Protein AF-A0AAN8E4E6-F1 (afdb_monomer_lite)

Radius of gyration: 15.91 Å; chains: 1; bounding box: 37×36×34 Å

Foldseek 3Di:
DDPPDDDQAALNHWDPPDPFHKAWDQQDPDPPDDPSVQDTDIDGPLVSCVPVVPPDPQWDKDKDKDFDADPVCRVDSSSVDDDDPDDDPPPDPPPCPVPDPRIDMDMDDGDGRDDD

Sequence (116 aa):
MSLPQWDLIVNGCANSKDPHPVIFHSVLPKGRVHYPSNVKRFEVPMFVFAEDKDNLNRQVFVHCEVVICDVRNPVDAACNVQCSDQDNTMKGQKLAVSDYPGFKHVTSGPIIIMSP

Organism: NCBI:txid159716

pLDDT: mean 75.0, std 15.27, range [37.75, 93.75]

Structure (mmCIF, N/CA/C/O backbone):
data_AF-A0AAN8E4E6-F1
#
_entry.id   AF-A0AAN8E4E6-F1
#
loop_
_atom_site.group_PDB
_atom_site.id
_atom_site.type_symbol
_atom_site.label_atom_id
_atom_site.label_alt_id
_atom_site.label_comp_id
_atom_site.label_asym_id
_atom_site.label_entity_id
_atom_site.label_seq_id
_atom_site.pdbx_PDB_ins_code
_atom_site.Cartn_x
_atom_site.Cartn_y
_atom_site.Cartn_z
_atom_site.occupancy
_atom_site.B_iso_or_equiv
_atom_site.auth_seq_id
_atom_site.auth_comp_id
_atom_site.auth_asym_id
_atom_site.auth_atom_id
_atom_site.pdbx_PDB_model_num
ATOM 1 N N . MET A 1 1 ? -12.285 9.806 -3.687 1.00 79.56 1 MET A N 1
ATOM 2 C CA . MET A 1 1 ? -12.006 9.073 -2.433 1.00 79.56 1 MET A CA 1
ATOM 3 C C . MET A 1 1 ? -13.241 9.118 -1.545 1.00 79.56 1 MET A C 1
ATOM 5 O O . MET A 1 1 ? -14.034 10.041 -1.705 1.00 79.56 1 MET A O 1
ATOM 9 N N . SER A 1 2 ? -13.416 8.125 -0.671 1.00 84.50 2 SER A N 1
ATOM 10 C CA . SER A 1 2 ? -14.478 8.097 0.351 1.00 84.50 2 SER A CA 1
ATOM 11 C C . SER A 1 2 ? -14.080 8.917 1.583 1.00 84.50 2 SER A C 1
ATOM 13 O O . SER A 1 2 ? -12.892 9.107 1.817 1.00 84.50 2 SER A O 1
ATOM 15 N N . LEU A 1 3 ? -15.054 9.399 2.360 1.00 82.56 3 LEU A N 1
ATOM 16 C CA . LEU A 1 3 ? -14.826 10.138 3.608 1.00 82.56 3 LEU A CA 1
ATOM 17 C C . LEU A 1 3 ? -15.675 9.549 4.752 1.00 82.56 3 LEU A C 1
ATOM 19 O O . LEU A 1 3 ? -16.793 9.105 4.478 1.00 82.56 3 LEU A O 1
ATOM 23 N N . PRO A 1 4 ? -15.201 9.596 6.015 1.00 83.38 4 PRO A N 1
ATOM 24 C CA . PRO A 1 4 ? -13.831 9.940 6.421 1.00 83.38 4 PRO A CA 1
ATOM 25 C C . PRO A 1 4 ? -12.800 8.945 5.853 1.00 83.38 4 PRO A C 1
ATOM 27 O O . PRO A 1 4 ? -13.159 7.845 5.440 1.00 83.38 4 PRO A O 1
ATOM 30 N N . GLN A 1 5 ? -11.529 9.353 5.788 1.00 83.19 5 GLN A N 1
ATOM 31 C CA . GLN A 1 5 ? -10.435 8.528 5.266 1.00 83.19 5 GLN A CA 1
ATOM 32 C C . GLN A 1 5 ? -9.243 8.528 6.218 1.00 83.19 5 GLN A C 1
ATOM 34 O O . GLN A 1 5 ? -8.975 9.525 6.888 1.00 83.19 5 GLN A O 1
ATOM 39 N N . TRP A 1 6 ? -8.502 7.430 6.209 1.00 84.62 6 TRP A N 1
ATOM 40 C CA . TRP A 1 6 ? -7.247 7.249 6.927 1.00 84.62 6 TRP A CA 1
ATOM 41 C C . TRP A 1 6 ? -6.234 6.617 5.970 1.00 84.62 6 TRP A C 1
ATOM 43 O O . TRP A 1 6 ? -6.584 5.795 5.118 1.00 84.62 6 TRP A O 1
ATOM 53 N N . ASP A 1 7 ? -4.977 7.033 6.082 1.00 88.00 7 ASP A N 1
ATOM 54 C CA . ASP A 1 7 ? -3.925 6.569 5.185 1.00 88.00 7 ASP A CA 1
ATOM 55 C C . ASP A 1 7 ? -3.375 5.224 5.681 1.00 88.00 7 ASP A C 1
ATOM 57 O O . ASP A 1 7 ? -2.807 5.146 6.768 1.00 88.00 7 ASP A O 1
ATOM 61 N N . LEU A 1 8 ? -3.515 4.169 4.875 1.00 89.69 8 LEU A N 1
ATOM 62 C CA . LEU A 1 8 ? -2.945 2.843 5.164 1.00 89.69 8 LEU A CA 1
ATOM 63 C C . LEU A 1 8 ? -1.471 2.745 4.733 1.00 89.69 8 LEU A C 1
ATOM 65 O O . LEU A 1 8 ? -0.624 2.186 5.432 1.00 89.69 8 LEU A O 1
ATOM 69 N N . ILE A 1 9 ? -1.172 3.289 3.550 1.00 90.44 9 ILE A N 1
ATOM 70 C CA . ILE A 1 9 ? 0.146 3.281 2.911 1.00 90.44 9 ILE A CA 1
ATOM 71 C C . ILE A 1 9 ? 0.439 4.702 2.443 1.00 90.44 9 ILE A C 1
ATOM 73 O O . ILE A 1 9 ? -0.362 5.294 1.720 1.00 90.44 9 ILE A O 1
ATOM 77 N N . VAL A 1 10 ? 1.602 5.230 2.811 1.00 87.88 10 VAL A N 1
ATOM 78 C CA . VAL A 1 10 ? 2.074 6.555 2.399 1.00 87.88 10 VAL A CA 1
ATOM 79 C C . VAL A 1 10 ? 3.401 6.379 1.679 1.00 87.88 10 VAL A C 1
ATOM 81 O O . VAL A 1 10 ? 4.324 5.769 2.214 1.00 87.88 10 VAL A O 1
ATOM 84 N N . ASN A 1 11 ? 3.495 6.887 0.446 1.00 84.12 11 ASN A N 1
ATOM 85 C CA . ASN A 1 11 ? 4.700 6.794 -0.389 1.00 84.12 11 ASN A CA 1
ATOM 86 C C . ASN A 1 11 ? 5.263 5.361 -0.495 1.00 84.12 11 ASN A C 1
ATOM 88 O O . ASN A 1 11 ? 6.470 5.162 -0.470 1.00 84.12 11 ASN A O 1
ATOM 92 N N . GLY A 1 12 ? 4.388 4.354 -0.574 1.00 86.00 12 GLY A N 1
ATOM 93 C CA . GLY A 1 12 ? 4.777 2.944 -0.688 1.00 86.00 12 GLY A CA 1
ATOM 94 C C . GLY A 1 12 ? 5.193 2.253 0.620 1.00 86.00 12 GLY A C 1
ATOM 95 O O . GLY A 1 12 ? 5.445 1.050 0.587 1.00 86.00 12 GLY A O 1
ATOM 96 N N . CYS A 1 13 ? 5.215 2.960 1.755 1.00 89.75 13 CYS A N 1
ATOM 97 C CA . CYS A 1 13 ? 5.502 2.408 3.082 1.00 89.75 13 CYS A CA 1
ATOM 98 C C . CYS A 1 13 ? 4.241 2.324 3.948 1.00 89.75 13 CYS A C 1
ATOM 100 O O . CYS A 1 13 ? 3.295 3.088 3.755 1.00 89.75 13 CYS A O 1
ATOM 102 N N . ALA A 1 14 ? 4.235 1.414 4.926 1.00 91.06 14 ALA A N 1
ATOM 103 C CA . ALA A 1 14 ? 3.168 1.355 5.920 1.00 91.06 14 ALA A CA 1
ATOM 104 C C . ALA A 1 14 ? 3.113 2.682 6.689 1.00 91.06 14 ALA A C 1
ATOM 106 O O . ALA A 1 14 ? 4.154 3.269 7.000 1.00 91.06 14 ALA A O 1
ATOM 107 N N . ASN A 1 15 ? 1.909 3.176 6.972 1.00 89.69 15 ASN A N 1
ATOM 108 C CA . ASN A 1 15 ? 1.762 4.406 7.735 1.00 89.69 15 ASN A CA 1
ATOM 109 C C . ASN A 1 15 ? 2.226 4.191 9.184 1.00 89.69 15 ASN A C 1
ATOM 111 O O . ASN A 1 15 ? 1.571 3.500 9.955 1.00 89.69 15 ASN A O 1
ATOM 115 N N . SER A 1 16 ? 3.331 4.830 9.573 1.00 83.88 16 SER A N 1
ATOM 116 C CA . SER A 1 16 ? 3.900 4.708 10.922 1.00 83.88 16 SER A CA 1
ATOM 117 C C . SER A 1 16 ? 3.042 5.345 12.019 1.00 83.88 16 SER A C 1
ATOM 119 O O . SER A 1 16 ? 3.318 5.155 13.198 1.00 83.88 16 SER A O 1
ATOM 121 N N . LYS A 1 17 ? 2.042 6.153 11.647 1.00 83.75 17 LYS A N 1
ATOM 122 C CA . LYS A 1 17 ? 1.084 6.756 12.585 1.00 83.75 17 LYS A CA 1
ATOM 123 C C . LYS A 1 17 ? -0.149 5.884 12.806 1.00 83.75 17 LYS A C 1
ATOM 125 O O . LYS A 1 17 ? -0.964 6.227 13.656 1.00 83.75 17 LYS A O 1
ATOM 130 N N . ASP A 1 18 ? -0.309 4.819 12.025 1.00 81.50 18 ASP A N 1
ATOM 131 C CA . ASP A 1 18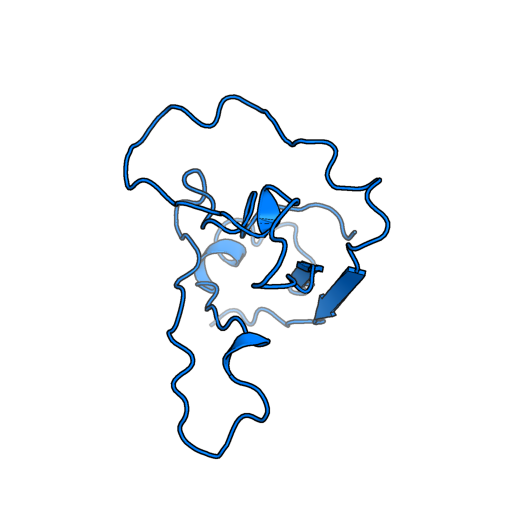 ? -1.378 3.851 12.225 1.00 81.50 18 ASP A CA 1
ATOM 132 C C . ASP A 1 18 ? -0.968 2.905 13.368 1.00 81.50 18 ASP A C 1
ATOM 134 O O . ASP A 1 18 ? 0.088 2.274 13.268 1.00 81.50 18 ASP A O 1
ATOM 138 N N . PRO A 1 19 ? -1.747 2.804 14.462 1.00 81.88 19 PRO A N 1
ATOM 139 C CA . PRO A 1 19 ? -1.454 1.862 15.542 1.00 81.88 19 PRO A CA 1
ATOM 140 C C . PRO A 1 19 ? -1.496 0.397 15.082 1.00 81.88 19 PRO A C 1
ATOM 142 O O . PRO A 1 19 ? -0.893 -0.462 15.724 1.00 81.88 19 PRO A O 1
ATOM 145 N N . HIS A 1 20 ? -2.172 0.104 13.969 1.00 84.69 20 HIS A N 1
ATOM 146 C CA . HIS A 1 20 ? -2.242 -1.221 13.364 1.00 84.69 20 HIS A CA 1
ATOM 147 C C . HIS A 1 20 ? -1.793 -1.147 11.894 1.00 84.69 20 HIS A C 1
ATOM 149 O O . HIS A 1 20 ? -2.611 -1.282 10.977 1.00 84.69 20 HIS A O 1
ATOM 155 N N . PRO A 1 21 ? -0.486 -0.943 11.647 1.00 87.25 21 PRO A N 1
ATOM 156 C CA . PRO A 1 21 ? 0.032 -0.729 10.305 1.00 87.25 21 PRO A CA 1
ATOM 157 C C . PRO A 1 21 ? -0.232 -1.935 9.401 1.00 87.25 21 PRO A C 1
ATOM 159 O O . PRO A 1 21 ? -0.314 -3.083 9.849 1.00 87.25 21 PRO A O 1
ATOM 162 N N . VAL A 1 22 ? -0.317 -1.679 8.094 1.00 91.38 22 VAL A N 1
ATOM 163 C CA . VAL A 1 22 ? -0.444 -2.758 7.112 1.00 91.38 22 VAL A CA 1
ATOM 164 C C . VAL A 1 22 ? 0.758 -3.697 7.154 1.00 91.38 22 VAL A C 1
ATOM 166 O O . VAL A 1 22 ? 1.903 -3.278 7.329 1.00 91.38 22 VAL A O 1
ATOM 169 N N . ILE A 1 23 ? 0.501 -4.978 6.912 1.00 91.19 23 ILE A N 1
ATOM 170 C CA . ILE A 1 23 ? 1.537 -6.009 6.859 1.00 91.19 23 ILE A CA 1
ATOM 171 C C . ILE A 1 23 ? 1.803 -6.340 5.394 1.00 91.19 23 ILE A C 1
ATOM 173 O O . ILE A 1 23 ? 0.916 -6.822 4.688 1.00 91.19 23 ILE A O 1
ATOM 177 N N . PHE A 1 24 ? 3.022 -6.085 4.916 1.00 91.25 24 PHE A N 1
ATOM 178 C CA . PHE A 1 24 ? 3.418 -6.440 3.554 1.00 91.25 24 PHE A CA 1
ATOM 179 C C . PHE A 1 24 ? 3.804 -7.913 3.449 1.00 91.25 24 PHE A C 1
ATOM 181 O O . PHE A 1 24 ? 4.575 -8.439 4.248 1.00 91.25 24 PHE A O 1
ATOM 188 N N . HIS A 1 25 ? 3.319 -8.561 2.393 1.00 90.69 25 HIS A N 1
ATOM 189 C CA . HIS A 1 25 ? 3.598 -9.958 2.086 1.00 90.69 25 HIS A CA 1
ATOM 190 C C . HIS A 1 25 ? 4.437 -10.055 0.811 1.00 90.69 25 HIS A C 1
ATOM 192 O O . HIS A 1 25 ? 4.125 -9.428 -0.205 1.00 90.69 25 HIS A O 1
ATOM 198 N N . SER A 1 26 ? 5.492 -10.873 0.837 1.00 87.25 26 SER A N 1
ATOM 199 C CA . SER A 1 26 ? 6.310 -11.113 -0.355 1.00 87.25 26 SER A CA 1
ATOM 200 C C . SER A 1 26 ? 5.512 -11.871 -1.424 1.00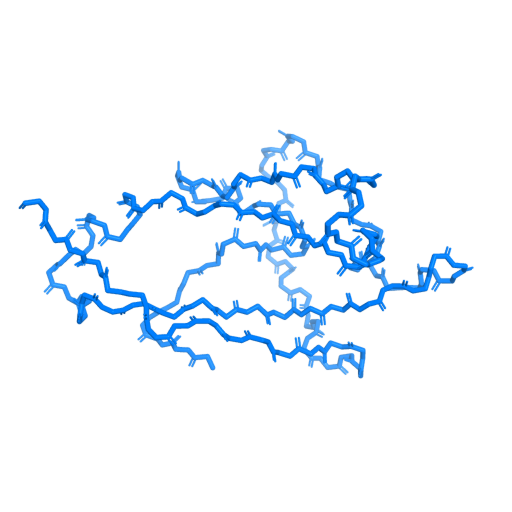 87.25 26 SER A C 1
ATOM 202 O O . SER A 1 26 ? 4.814 -12.849 -1.146 1.00 87.25 26 SER A O 1
ATOM 204 N N . VAL A 1 27 ? 5.614 -11.421 -2.677 1.00 85.00 27 VAL A N 1
ATOM 205 C CA . VAL A 1 27 ? 5.012 -12.106 -3.827 1.00 85.00 27 VAL A CA 1
ATOM 206 C C . VAL A 1 27 ? 6.099 -12.932 -4.496 1.00 85.00 27 VAL A C 1
ATOM 208 O O . VAL A 1 27 ? 6.906 -12.431 -5.276 1.00 85.00 27 VAL A O 1
ATOM 211 N N . LEU A 1 28 ? 6.157 -14.214 -4.142 1.00 78.88 28 LEU A N 1
ATOM 212 C CA . LEU A 1 28 ? 7.146 -15.122 -4.709 1.00 78.88 28 LEU A CA 1
ATOM 213 C C . LEU A 1 28 ? 6.767 -15.525 -6.145 1.00 78.88 28 LEU A C 1
ATOM 215 O O . LEU A 1 28 ? 5.580 -15.715 -6.423 1.00 78.88 28 LEU A O 1
ATOM 219 N N . PRO A 1 29 ? 7.753 -15.777 -7.028 1.00 70.12 29 PRO A N 1
ATOM 220 C CA . PRO A 1 29 ? 7.550 -16.387 -8.343 1.00 70.12 29 PRO A CA 1
ATOM 221 C C . PRO A 1 29 ? 7.151 -17.870 -8.244 1.00 70.12 29 PRO A C 1
ATOM 223 O O . PRO A 1 29 ? 7.816 -18.760 -8.759 1.00 70.12 29 PRO A O 1
ATOM 226 N N . LYS A 1 30 ? 6.073 -18.183 -7.529 1.00 66.38 30 LYS A N 1
ATOM 227 C CA . LYS A 1 30 ? 5.433 -19.500 -7.570 1.00 66.38 30 LYS A CA 1
ATOM 228 C C . LYS A 1 30 ? 4.226 -19.351 -8.484 1.00 66.38 30 LYS A C 1
ATOM 230 O O . LYS A 1 30 ? 3.431 -18.446 -8.262 1.00 66.38 30 LYS A O 1
ATOM 235 N N . GLY A 1 31 ? 4.131 -20.199 -9.514 1.00 60.91 31 GLY A N 1
ATOM 236 C CA . GLY A 1 31 ? 3.384 -20.025 -10.778 1.00 60.91 31 GLY A CA 1
ATOM 237 C C . GLY A 1 31 ? 1.867 -19.766 -10.760 1.00 60.91 31 GLY A C 1
ATOM 238 O O . GLY A 1 31 ? 1.188 -20.140 -11.705 1.00 60.91 31 GLY A O 1
ATOM 239 N N . ARG A 1 32 ? 1.314 -19.147 -9.716 1.00 72.12 32 ARG A N 1
ATOM 240 C CA . ARG A 1 32 ? -0.085 -18.712 -9.613 1.00 72.12 32 ARG A CA 1
ATOM 241 C C . ARG A 1 32 ? -0.281 -17.217 -9.889 1.00 72.12 32 ARG A C 1
ATOM 243 O O . ARG A 1 32 ? -1.420 -16.784 -9.997 1.00 72.12 32 ARG A O 1
ATOM 250 N N . VAL A 1 33 ? 0.797 -16.434 -9.981 1.00 76.38 33 VAL A N 1
ATOM 251 C CA . VAL A 1 33 ? 0.749 -14.992 -10.272 1.00 76.38 33 VAL A CA 1
ATOM 252 C C . VAL A 1 33 ? 1.582 -14.708 -11.515 1.00 76.38 33 VAL A C 1
ATOM 254 O O . VAL A 1 33 ? 2.791 -14.940 -11.524 1.00 76.38 33 VAL A O 1
ATOM 257 N N . HIS A 1 34 ? 0.925 -14.212 -12.563 1.00 77.31 34 HIS A N 1
ATOM 258 C CA . HIS A 1 34 ? 1.602 -13.725 -13.762 1.00 77.31 34 HIS A CA 1
ATOM 259 C C . HIS A 1 34 ? 2.274 -12.383 -13.447 1.00 77.31 34 HIS A C 1
ATOM 261 O O . HIS A 1 34 ? 1.642 -11.513 -12.855 1.00 77.31 34 HIS A O 1
ATOM 267 N N . TYR A 1 35 ? 3.551 -12.232 -13.801 1.00 82.50 35 TYR A N 1
ATOM 268 C CA . TYR A 1 35 ? 4.397 -11.074 -13.456 1.00 82.50 35 TYR A CA 1
ATOM 269 C C . TYR A 1 35 ? 4.395 -10.690 -11.957 1.00 82.50 35 TYR A C 1
ATOM 271 O O . TYR A 1 35 ? 3.897 -9.626 -11.589 1.00 82.50 35 TYR A O 1
ATOM 279 N N . PRO A 1 36 ? 5.007 -11.507 -11.076 1.00 84.50 36 PRO A N 1
ATOM 280 C CA . PRO A 1 36 ? 5.092 -11.237 -9.634 1.00 84.50 36 PRO A CA 1
ATOM 281 C C . PRO A 1 36 ? 5.614 -9.837 -9.270 1.00 84.50 36 PRO A C 1
ATOM 283 O O . PRO A 1 36 ? 5.184 -9.265 -8.275 1.00 84.50 36 PRO A O 1
ATOM 286 N N . SER A 1 37 ? 6.501 -9.267 -10.094 1.00 83.19 37 SER A N 1
ATOM 287 C CA . SER A 1 37 ? 7.050 -7.914 -9.923 1.00 83.19 37 SER A CA 1
ATOM 288 C C . SER A 1 37 ? 6.004 -6.800 -9.999 1.00 83.19 37 SER A C 1
ATOM 290 O O . SER A 1 37 ? 6.227 -5.724 -9.455 1.00 83.19 37 SER A O 1
ATOM 292 N N . ASN A 1 38 ? 4.867 -7.051 -10.653 1.00 86.25 38 ASN A N 1
ATOM 293 C CA . ASN A 1 38 ? 3.792 -6.074 -10.841 1.00 86.25 38 ASN A CA 1
ATOM 294 C C . ASN A 1 38 ? 2.726 -6.171 -9.742 1.00 86.25 38 ASN A C 1
ATOM 296 O O . ASN A 1 38 ? 1.702 -5.494 -9.811 1.00 86.25 38 ASN A O 1
ATOM 300 N N . VAL A 1 39 ? 2.939 -7.031 -8.743 1.00 86.75 39 VAL A N 1
ATOM 301 C CA . VAL A 1 39 ? 1.971 -7.296 -7.685 1.00 86.75 39 VAL A CA 1
ATOM 302 C C . VAL A 1 39 ? 2.571 -6.920 -6.339 1.00 86.75 39 VAL A C 1
ATOM 304 O O . VAL A 1 39 ? 3.635 -7.391 -5.942 1.00 86.75 39 VAL A O 1
ATOM 307 N N . LYS A 1 40 ? 1.836 -6.095 -5.599 1.00 87.69 40 LYS A N 1
ATOM 308 C CA . LYS A 1 40 ? 2.067 -5.845 -4.179 1.00 87.69 40 LYS A CA 1
ATOM 309 C C . LYS A 1 40 ? 0.942 -6.503 -3.398 1.00 87.69 40 LYS A C 1
ATOM 311 O O . LYS A 1 40 ? -0.229 -6.313 -3.718 1.00 87.69 40 LYS A O 1
ATOM 316 N N . ARG A 1 41 ? 1.300 -7.289 -2.383 1.00 91.06 41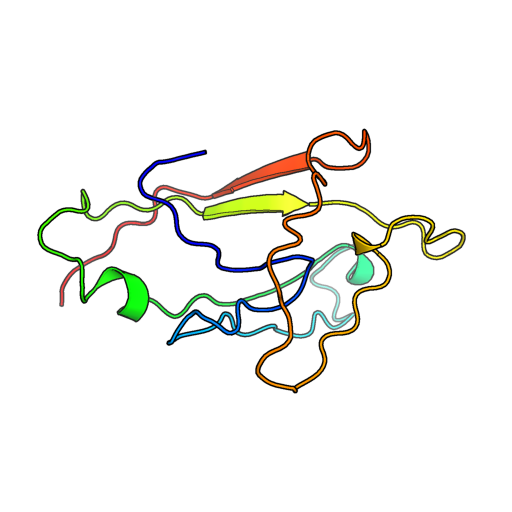 ARG A N 1
ATOM 317 C CA . ARG A 1 41 ? 0.345 -7.921 -1.474 1.00 91.06 41 ARG A CA 1
ATOM 318 C C . ARG A 1 41 ? 0.543 -7.345 -0.083 1.00 91.06 41 ARG A C 1
ATOM 320 O O . ARG A 1 41 ? 1.665 -7.307 0.413 1.00 91.06 41 ARG A O 1
ATOM 327 N N . PHE A 1 42 ? -0.544 -6.916 0.533 1.00 92.50 42 PHE A N 1
ATOM 328 C CA . PHE A 1 42 ? -0.553 -6.445 1.908 1.00 92.50 42 PHE A CA 1
ATOM 329 C C . PHE A 1 42 ? -1.844 -6.874 2.597 1.00 92.50 42 PHE A C 1
ATOM 331 O O . PHE A 1 42 ? -2.810 -7.278 1.946 1.00 92.50 42 PHE A O 1
ATOM 338 N N . GLU A 1 43 ? -1.825 -6.816 3.916 1.00 91.75 43 GLU A N 1
ATOM 339 C CA . GLU A 1 43 ? -2.932 -7.135 4.801 1.00 91.75 43 GLU A CA 1
ATOM 340 C C . GLU A 1 43 ? -3.228 -5.932 5.694 1.00 91.75 43 GLU A C 1
ATOM 342 O O . GLU A 1 43 ? -2.308 -5.253 6.147 1.00 91.75 43 GLU A O 1
ATOM 347 N N . VAL A 1 44 ? -4.516 -5.675 5.924 1.00 88.19 44 VAL A N 1
ATOM 348 C CA . VAL A 1 44 ? -5.001 -4.594 6.785 1.00 88.19 44 VAL A CA 1
ATOM 349 C C . VAL A 1 44 ? -5.659 -5.228 8.012 1.00 88.19 44 VAL A C 1
ATOM 351 O O . VAL A 1 44 ? -6.672 -5.918 7.847 1.00 88.19 44 VAL A O 1
ATOM 354 N N . PRO A 1 45 ? -5.125 -5.026 9.228 1.00 83.50 45 PRO A N 1
ATOM 355 C CA . PRO A 1 45 ? -5.751 -5.527 10.446 1.00 83.50 45 PRO A CA 1
ATOM 356 C C . PRO A 1 45 ? -7.147 -4.919 10.644 1.00 83.50 45 PRO A C 1
ATOM 358 O O . PRO A 1 45 ? -7.325 -3.705 10.663 1.00 83.50 45 PRO A O 1
ATOM 361 N N . MET A 1 46 ? -8.164 -5.767 10.803 1.00 69.25 46 MET A N 1
ATOM 362 C CA . MET A 1 46 ? -9.570 -5.333 10.818 1.00 69.25 46 MET A CA 1
ATOM 363 C C . MET A 1 46 ? -9.971 -4.574 12.102 1.00 69.25 46 MET A C 1
ATOM 365 O O . MET A 1 46 ? -10.970 -3.853 12.094 1.00 69.25 46 MET A O 1
ATOM 369 N N . PHE A 1 47 ? -9.199 -4.702 13.192 1.00 61.78 47 PHE A N 1
ATOM 370 C CA . PHE A 1 47 ? -9.474 -4.057 14.489 1.00 61.78 47 PHE A CA 1
ATOM 371 C C . PHE A 1 47 ? -9.476 -2.520 14.407 1.00 61.78 47 PHE A C 1
ATOM 373 O O . PHE A 1 47 ? -10.164 -1.877 15.193 1.00 61.78 47 PHE A O 1
ATOM 380 N N . VAL A 1 48 ? -8.818 -1.951 13.388 1.00 58.91 48 VAL A N 1
ATOM 381 C CA . VAL A 1 48 ? -8.797 -0.508 13.079 1.00 58.91 48 VAL A CA 1
ATOM 382 C C . VAL A 1 48 ? -10.201 0.076 12.943 1.00 58.91 48 VAL A C 1
ATOM 384 O O . VAL A 1 48 ? -10.454 1.195 13.364 1.00 58.91 48 VAL A O 1
ATOM 387 N N . PHE A 1 49 ? -11.146 -0.684 12.388 1.00 58.22 49 PHE A N 1
ATOM 388 C CA . PHE A 1 49 ? -12.504 -0.186 12.146 1.00 58.22 49 PHE A CA 1
ATOM 389 C C . PHE A 1 49 ? -13.476 -0.511 13.276 1.00 58.22 49 PHE A C 1
ATOM 391 O O . PHE A 1 49 ? -14.670 -0.235 13.159 1.00 58.22 49 PHE A O 1
ATOM 398 N N . ALA A 1 50 ? -12.994 -1.184 14.323 1.00 54.59 50 ALA A N 1
ATOM 399 C CA . ALA A 1 50 ? -13.812 -1.651 15.425 1.00 54.59 50 ALA A CA 1
ATOM 400 C C . ALA A 1 50 ? -13.935 -0.643 16.570 1.00 54.59 50 ALA A C 1
ATOM 402 O O . ALA A 1 50 ? -14.921 -0.710 17.298 1.00 54.59 50 ALA A O 1
ATOM 403 N N . GLU A 1 51 ? -12.977 0.266 16.721 1.00 53.94 51 GLU A N 1
ATOM 404 C CA . GLU A 1 51 ? -12.953 1.225 17.832 1.00 53.94 51 GLU A CA 1
ATOM 405 C C . GLU A 1 51 ? -13.771 2.493 17.526 1.00 53.94 51 GLU A C 1
ATOM 407 O O . GLU A 1 51 ? -14.463 2.989 18.407 1.00 53.94 51 GLU A O 1
ATOM 412 N N . ASP A 1 52 ? -13.851 2.921 16.259 1.00 54.75 52 ASP A N 1
ATOM 413 C CA . ASP A 1 52 ? -14.659 4.078 15.812 1.00 54.75 52 ASP A CA 1
ATOM 414 C C . ASP A 1 52 ? -16.109 3.705 15.407 1.00 54.75 52 ASP A C 1
ATOM 416 O O . ASP A 1 52 ? -16.771 4.379 14.605 1.00 54.75 52 ASP A O 1
ATOM 420 N N . LYS A 1 53 ? -16.612 2.582 15.937 1.00 52.88 53 LYS A N 1
ATOM 421 C CA . LYS A 1 53 ? -17.816 1.863 15.473 1.00 52.88 53 LYS A CA 1
ATOM 422 C C . LYS A 1 53 ? -19.151 2.588 15.618 1.00 52.88 53 LYS A C 1
ATOM 424 O O . LYS A 1 53 ? -20.133 2.097 15.061 1.00 52.88 53 LYS A O 1
ATOM 429 N N . ASP A 1 54 ? -19.207 3.725 16.298 1.00 53.47 54 ASP A N 1
ATOM 430 C CA . ASP A 1 54 ? -20.480 4.419 16.496 1.00 53.47 54 ASP A CA 1
ATOM 431 C C . ASP A 1 54 ? -20.920 5.230 15.263 1.00 53.47 54 ASP A C 1
ATOM 433 O O . ASP A 1 54 ? -22.111 5.496 15.117 1.00 53.47 54 ASP A O 1
ATOM 437 N N . ASN A 1 55 ? -20.009 5.558 14.328 1.00 54.12 55 ASN A N 1
ATOM 438 C CA . ASN A 1 55 ? -20.303 6.499 13.230 1.00 54.12 55 ASN A CA 1
ATOM 439 C C . ASN A 1 55 ? -19.998 6.011 11.799 1.00 54.12 55 ASN A C 1
ATOM 441 O O . ASN A 1 55 ? -20.379 6.683 10.839 1.00 54.12 55 ASN A O 1
ATOM 445 N N . LEU A 1 56 ? -19.329 4.868 11.603 1.00 60.94 56 LEU A N 1
ATOM 446 C CA . LEU A 1 56 ? -19.155 4.286 10.264 1.00 60.94 56 LEU A CA 1
ATOM 447 C C . LEU A 1 56 ? -20.338 3.376 9.916 1.00 60.94 56 LEU A C 1
ATOM 449 O O . LEU A 1 56 ? -20.748 2.545 10.722 1.00 60.94 56 LEU A O 1
ATOM 453 N N . ASN A 1 57 ? -20.823 3.446 8.670 1.00 62.28 57 ASN A N 1
ATOM 454 C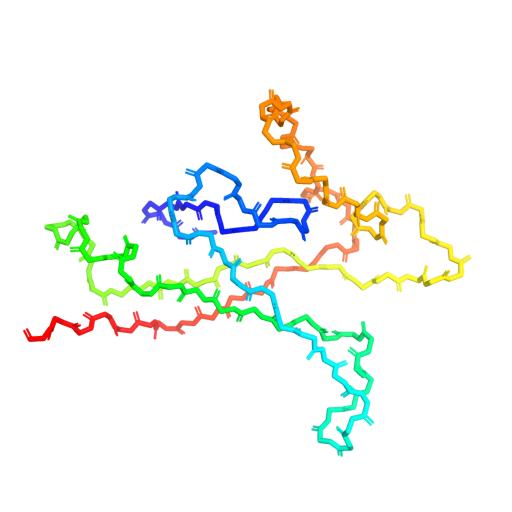 CA . ASN A 1 57 ? -21.918 2.619 8.128 1.00 62.28 57 ASN A CA 1
ATOM 455 C C . ASN A 1 57 ? -21.618 1.098 8.073 1.00 62.28 57 ASN A C 1
ATOM 457 O O . ASN A 1 57 ? -22.238 0.376 7.298 1.00 62.28 57 ASN A O 1
ATOM 461 N N . ARG A 1 58 ? -20.660 0.584 8.860 1.00 74.62 58 ARG A N 1
ATOM 462 C CA . ARG A 1 58 ? -20.108 -0.784 8.817 1.00 74.62 58 ARG A CA 1
ATOM 463 C C . ARG A 1 58 ? -19.618 -1.203 7.430 1.00 74.62 58 ARG A C 1
ATOM 465 O O . ARG A 1 58 ? -19.438 -2.389 7.179 1.00 74.62 58 ARG A O 1
ATOM 472 N N . GLN A 1 59 ? -19.401 -0.246 6.532 1.00 82.81 59 GLN A N 1
ATOM 473 C CA . GLN A 1 59 ? -18.905 -0.470 5.182 1.00 82.81 59 GLN A CA 1
ATOM 474 C C . GLN A 1 59 ? -17.682 0.400 4.965 1.00 82.81 59 GLN A C 1
ATOM 476 O O . GLN A 1 59 ? -17.727 1.604 5.217 1.00 82.81 59 GLN A O 1
ATOM 481 N N . VAL A 1 60 ? -16.607 -0.208 4.481 1.00 85.19 60 VAL A N 1
ATOM 482 C CA . VAL A 1 60 ? -15.375 0.501 4.137 1.00 85.19 60 VAL A CA 1
ATOM 483 C C . VAL A 1 60 ? -14.958 0.189 2.710 1.00 85.19 60 VAL A C 1
ATOM 485 O O . VAL A 1 60 ? -15.213 -0.895 2.180 1.00 85.19 60 VAL A O 1
ATOM 488 N N . PHE A 1 61 ? -14.313 1.168 2.089 1.00 90.38 61 PHE A N 1
ATOM 489 C CA . PHE A 1 61 ? -13.690 1.047 0.780 1.00 90.38 61 PHE A CA 1
ATOM 490 C C . PHE A 1 61 ? -12.196 1.286 0.941 1.00 90.38 61 PHE A C 1
ATOM 492 O O . PHE A 1 61 ? -11.779 2.200 1.648 1.00 90.38 61 PHE A O 1
ATOM 499 N N . VAL A 1 62 ? -11.392 0.478 0.263 1.00 91.00 62 VAL A N 1
ATOM 500 C CA . VAL A 1 62 ? -9.945 0.670 0.188 1.00 91.00 62 VAL A CA 1
ATOM 501 C C . VAL A 1 62 ? -9.638 1.356 -1.131 1.00 91.00 62 VAL A C 1
ATOM 503 O O . VAL A 1 62 ? -9.943 0.818 -2.195 1.00 91.00 62 VAL A O 1
ATOM 506 N N . HIS A 1 63 ? -9.040 2.538 -1.055 1.00 93.19 63 HIS A N 1
ATOM 507 C CA . HIS A 1 63 ? -8.594 3.319 -2.203 1.00 93.19 63 HIS A CA 1
ATOM 508 C C . HIS A 1 63 ? -7.066 3.329 -2.238 1.00 93.19 63 HIS A C 1
ATOM 510 O O . HIS A 1 63 ? -6.434 3.601 -1.218 1.00 93.19 63 HIS A O 1
ATOM 516 N N . CYS A 1 64 ? -6.469 3.050 -3.395 1.00 91.62 64 CYS A N 1
ATOM 517 C CA . CYS A 1 64 ? -5.023 3.144 -3.580 1.00 91.62 64 CYS A CA 1
ATOM 518 C C . CYS A 1 64 ? -4.696 3.921 -4.851 1.00 91.62 64 CYS A C 1
ATOM 520 O O . CYS A 1 64 ? -5.328 3.735 -5.892 1.00 91.62 64 CYS A O 1
ATOM 522 N N . GLU A 1 65 ? -3.658 4.741 -4.770 1.00 90.50 65 GLU A N 1
ATOM 523 C CA . GLU A 1 65 ? -2.948 5.247 -5.937 1.00 90.50 65 GLU A CA 1
ATOM 524 C C . GLU A 1 65 ? -1.784 4.297 -6.225 1.00 90.50 65 GLU A C 1
ATOM 526 O O . GLU A 1 65 ? -1.000 3.962 -5.337 1.00 90.50 65 GLU A O 1
ATOM 531 N N . VAL A 1 66 ? -1.709 3.805 -7.458 1.00 89.94 66 VAL A N 1
ATOM 532 C CA . VAL A 1 66 ? -0.735 2.803 -7.893 1.00 89.94 66 VAL A CA 1
ATOM 533 C C . VAL A 1 66 ? 0.016 3.298 -9.117 1.00 89.94 66 VAL A C 1
ATOM 535 O O . VAL A 1 66 ? -0.548 3.978 -9.969 1.00 89.94 66 VAL A O 1
ATOM 538 N N . VAL A 1 67 ? 1.279 2.912 -9.233 1.00 86.69 67 VAL A N 1
ATOM 539 C CA . VAL A 1 67 ? 2.128 3.191 -10.393 1.00 86.69 67 VAL A CA 1
ATOM 540 C C . VAL A 1 67 ? 2.862 1.912 -10.780 1.00 86.69 67 VAL A C 1
ATOM 542 O O . VAL A 1 67 ? 3.183 1.087 -9.921 1.00 86.69 67 VAL A O 1
ATOM 545 N N . ILE A 1 68 ? 3.098 1.726 -12.077 1.00 85.69 68 ILE A N 1
ATOM 546 C CA . ILE A 1 68 ? 3.964 0.661 -12.588 1.00 85.69 68 ILE A CA 1
ATOM 547 C C . ILE A 1 68 ? 5.314 1.286 -12.906 1.00 85.69 68 ILE A C 1
ATOM 549 O O . ILE A 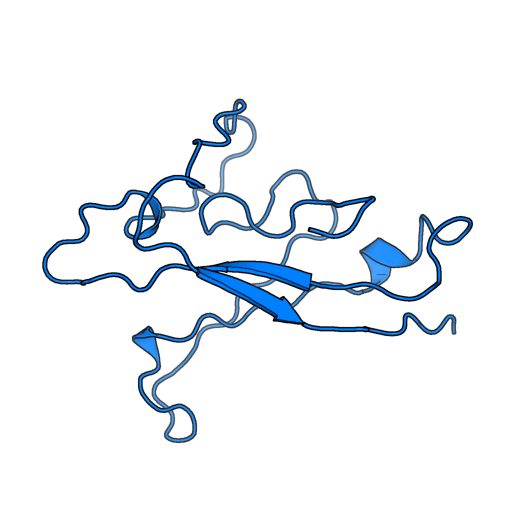1 68 ? 5.396 2.242 -13.672 1.00 85.69 68 ILE A O 1
ATOM 553 N N . CYS A 1 69 ? 6.362 0.723 -12.323 1.00 83.38 69 CYS A N 1
ATOM 554 C CA . CYS A 1 69 ? 7.716 1.238 -12.435 1.00 83.38 69 CYS A CA 1
ATOM 555 C C . CYS A 1 69 ? 8.482 0.555 -13.565 1.00 83.38 69 CYS A C 1
ATOM 557 O O . CYS A 1 69 ? 8.535 -0.676 -13.619 1.00 83.38 69 CYS A O 1
ATOM 559 N N . ASP A 1 70 ? 9.137 1.343 -14.420 1.00 82.00 70 ASP A N 1
ATOM 560 C CA . ASP A 1 70 ? 10.174 0.812 -15.302 1.00 82.00 70 ASP A CA 1
ATOM 561 C C . ASP A 1 70 ? 11.472 0.642 -14.505 1.00 82.00 70 ASP A C 1
ATOM 563 O O . ASP A 1 70 ? 12.128 1.611 -14.124 1.00 82.00 70 ASP A O 1
ATOM 567 N N . VAL A 1 71 ? 11.862 -0.612 -14.271 1.00 74.38 71 VAL A N 1
ATOM 568 C CA . VAL A 1 71 ? 13.089 -0.966 -13.538 1.00 74.38 71 VAL A CA 1
ATOM 569 C C . VAL A 1 71 ? 14.345 -0.421 -14.231 1.00 74.38 71 VAL A C 1
ATOM 571 O O . VAL A 1 71 ? 15.372 -0.229 -13.587 1.00 74.38 71 VAL A O 1
ATOM 574 N N . ARG A 1 72 ? 14.286 -0.158 -15.542 1.00 77.44 72 ARG A N 1
ATOM 575 C CA . ARG A 1 72 ? 15.414 0.379 -16.316 1.00 77.44 72 ARG A CA 1
ATOM 576 C C . ARG A 1 72 ? 15.575 1.885 -16.157 1.00 77.44 72 ARG A C 1
ATOM 578 O O . ARG A 1 72 ? 16.663 2.394 -16.404 1.00 77.44 72 ARG A O 1
ATOM 585 N N . ASN A 1 73 ? 14.511 2.582 -15.770 1.00 69.00 73 ASN A N 1
ATOM 586 C CA . ASN A 1 73 ? 14.509 4.027 -15.607 1.00 69.00 73 ASN A CA 1
ATOM 587 C C . ASN A 1 73 ? 13.555 4.442 -14.471 1.00 69.00 73 ASN A C 1
ATOM 589 O O . ASN A 1 73 ? 12.493 5.012 -14.736 1.00 69.00 73 ASN A O 1
ATOM 593 N N . PRO A 1 74 ? 13.899 4.144 -13.204 1.00 65.38 74 PRO A N 1
ATOM 594 C CA . PRO A 1 74 ? 13.074 4.490 -12.054 1.00 65.38 74 PRO A CA 1
ATOM 595 C C . PRO A 1 74 ? 13.238 5.983 -11.735 1.00 65.38 74 PRO A C 1
ATOM 597 O O . PRO A 1 74 ? 13.860 6.358 -10.745 1.00 65.38 74 PRO A O 1
ATOM 600 N N . VAL A 1 75 ? 12.728 6.849 -12.611 1.00 61.38 75 VAL A N 1
ATOM 601 C CA . VAL A 1 75 ? 12.761 8.312 -12.425 1.00 61.38 75 VAL A CA 1
ATOM 602 C C . VAL A 1 75 ? 11.840 8.731 -11.275 1.00 61.38 75 VAL A C 1
ATOM 604 O O . VAL A 1 75 ? 12.074 9.746 -10.623 1.00 61.38 75 VAL A O 1
ATOM 607 N N . ASP A 1 76 ? 10.820 7.922 -10.986 1.00 67.12 76 ASP A N 1
ATOM 608 C CA . ASP A 1 76 ? 9.796 8.265 -10.011 1.00 67.12 76 ASP A CA 1
ATOM 609 C C . ASP A 1 76 ? 10.220 7.875 -8.592 1.00 67.12 76 ASP A C 1
ATOM 611 O O . ASP A 1 76 ? 10.560 6.724 -8.315 1.00 67.12 76 ASP A O 1
ATOM 615 N N . ALA A 1 77 ? 10.116 8.815 -7.650 1.00 68.25 77 ALA A N 1
ATOM 616 C CA . ALA A 1 77 ? 10.407 8.564 -6.235 1.00 68.25 77 ALA A CA 1
ATOM 617 C C . ALA A 1 77 ? 9.562 7.411 -5.651 1.00 68.25 77 ALA A C 1
ATOM 619 O O . ALA A 1 77 ? 10.033 6.663 -4.799 1.00 68.25 77 ALA A O 1
ATOM 620 N N . ALA A 1 78 ? 8.344 7.208 -6.164 1.00 73.12 78 ALA A N 1
ATOM 621 C CA . ALA A 1 78 ? 7.481 6.083 -5.794 1.00 73.12 78 ALA A CA 1
ATOM 622 C C . ALA A 1 78 ? 7.991 4.712 -6.278 1.00 73.12 78 ALA A C 1
ATOM 624 O O . ALA A 1 78 ? 7.527 3.678 -5.799 1.00 73.12 78 ALA A O 1
ATOM 625 N N . CYS A 1 79 ? 8.949 4.693 -7.206 1.00 78.62 79 CYS A N 1
ATOM 626 C CA . CYS A 1 79 ? 9.602 3.488 -7.707 1.00 78.62 79 CYS A CA 1
ATOM 627 C C . CYS A 1 79 ? 10.891 3.139 -6.960 1.00 78.62 79 CYS A C 1
ATOM 629 O O . CYS A 1 79 ? 11.370 2.014 -7.083 1.00 78.62 79 CYS A O 1
ATOM 631 N N . ASN A 1 80 ? 11.426 4.066 -6.161 1.00 75.88 80 ASN A N 1
ATOM 632 C CA . ASN A 1 80 ? 12.622 3.862 -5.350 1.00 75.88 80 ASN A CA 1
ATOM 633 C C . ASN A 1 80 ? 12.330 4.139 -3.869 1.00 75.88 80 ASN A C 1
ATOM 635 O O . ASN A 1 80 ? 12.914 5.020 -3.240 1.00 75.88 80 ASN A O 1
ATOM 639 N N . VAL A 1 81 ? 11.358 3.403 -3.331 1.00 77.75 81 VAL A N 1
ATOM 640 C CA . VAL A 1 81 ? 10.913 3.554 -1.945 1.00 77.75 81 VAL A CA 1
ATOM 641 C C . VAL A 1 81 ? 11.811 2.736 -1.030 1.00 77.75 81 VAL A C 1
ATOM 643 O O . VAL A 1 81 ? 11.881 1.511 -1.144 1.00 77.75 81 VAL A O 1
ATOM 646 N N . GLN A 1 82 ? 12.442 3.412 -0.075 1.00 79.12 82 GLN A N 1
ATOM 647 C CA . GLN A 1 82 ? 13.178 2.776 1.005 1.00 79.12 82 GLN A CA 1
ATOM 648 C C . GLN A 1 82 ? 12.490 3.103 2.328 1.00 79.12 82 GLN A C 1
ATOM 650 O O . GLN A 1 82 ? 12.567 4.225 2.827 1.00 79.12 82 GLN A O 1
ATOM 655 N N . CYS A 1 83 ? 11.785 2.120 2.884 1.00 81.75 83 CYS A N 1
ATOM 656 C CA . CYS A 1 83 ? 11.171 2.256 4.198 1.00 81.75 83 CYS A CA 1
ATOM 657 C C . CYS A 1 83 ? 12.264 2.054 5.253 1.00 81.75 83 CYS A C 1
ATOM 659 O O . CYS A 1 83 ? 12.788 0.954 5.403 1.00 81.75 83 CYS A O 1
ATOM 661 N N . SER A 1 84 ? 12.661 3.136 5.920 1.00 70.69 84 SER A N 1
ATOM 662 C CA . SER A 1 84 ? 13.501 3.076 7.117 1.00 70.69 84 SER A CA 1
ATOM 663 C C . SER A 1 84 ? 12.633 2.695 8.316 1.00 70.69 84 SER A C 1
ATOM 665 O O . SER A 1 84 ? 11.541 3.242 8.461 1.00 70.69 84 SER A O 1
ATOM 667 N N . ASP A 1 85 ? 13.134 1.832 9.203 1.00 58.38 85 ASP A N 1
ATOM 668 C CA . ASP A 1 85 ? 12.490 1.511 10.490 1.00 58.38 85 ASP A CA 1
ATOM 669 C C . ASP A 1 85 ? 12.542 2.673 11.509 1.00 58.38 85 ASP A C 1
ATOM 671 O O . ASP A 1 85 ? 12.169 2.513 12.669 1.00 58.38 85 ASP A O 1
ATOM 675 N N . GLN A 1 86 ? 12.996 3.868 11.118 1.00 46.47 86 GLN A N 1
ATOM 676 C CA . GLN A 1 86 ? 13.115 5.008 12.026 1.00 46.47 86 GLN A CA 1
ATOM 677 C C . GLN A 1 86 ? 11.920 5.961 11.939 1.00 46.47 86 GLN A C 1
ATOM 679 O O . GLN A 1 86 ? 11.825 6.839 11.080 1.00 46.47 86 GLN A O 1
ATOM 684 N N . ASP A 1 87 ? 11.000 5.740 12.873 1.00 54.62 87 ASP A N 1
ATOM 685 C CA . ASP A 1 87 ? 10.545 6.715 13.868 1.00 54.62 87 ASP A CA 1
ATOM 686 C C . ASP A 1 87 ? 10.900 8.200 13.575 1.00 54.62 87 ASP A C 1
ATOM 688 O O . ASP A 1 87 ? 12.061 8.603 13.538 1.00 54.62 87 ASP A O 1
ATOM 692 N N . ASN A 1 88 ? 9.858 9.031 13.444 1.00 44.81 88 ASN A N 1
ATOM 693 C CA . ASN A 1 88 ? 9.860 10.495 13.634 1.00 44.81 88 ASN A CA 1
ATOM 694 C C . ASN A 1 88 ? 10.354 11.479 12.548 1.00 44.81 88 ASN A C 1
ATOM 696 O O . ASN A 1 88 ? 10.456 12.671 12.853 1.00 44.81 88 ASN A O 1
ATOM 700 N N . THR A 1 89 ? 10.512 11.101 11.271 1.00 40.28 89 THR A N 1
ATOM 701 C CA . THR A 1 89 ? 10.849 12.105 10.219 1.00 40.28 89 THR A CA 1
ATOM 702 C C . THR A 1 89 ? 9.985 12.121 8.961 1.00 40.28 89 THR A C 1
ATOM 704 O O . THR A 1 89 ? 10.338 12.802 8.002 1.00 40.28 89 THR A O 1
ATOM 707 N N . MET A 1 90 ? 8.794 11.515 8.945 1.00 47.72 90 MET A N 1
ATOM 708 C CA . MET A 1 90 ? 7.797 11.852 7.913 1.00 47.72 90 MET A CA 1
ATOM 709 C C . MET A 1 90 ? 7.066 13.155 8.274 1.00 47.72 90 MET A C 1
ATOM 711 O O . MET A 1 90 ? 5.858 13.197 8.523 1.00 47.72 90 MET A O 1
ATOM 715 N N . LYS A 1 91 ? 7.821 14.264 8.304 1.00 37.75 91 LYS A N 1
ATOM 716 C CA . LYS A 1 91 ? 7.250 15.609 8.186 1.00 37.75 91 LYS A CA 1
ATOM 717 C C . LYS A 1 91 ? 6.624 15.722 6.801 1.00 37.75 91 LYS A C 1
ATOM 719 O O . LYS A 1 91 ? 7.305 16.042 5.838 1.00 37.75 91 LYS A O 1
ATOM 724 N N . GLY A 1 92 ? 5.323 15.455 6.732 1.00 42.72 92 GLY A N 1
ATOM 725 C CA . GLY A 1 92 ? 4.364 16.283 5.999 1.00 42.72 92 GLY A CA 1
ATOM 726 C C . GLY A 1 92 ? 4.638 16.572 4.525 1.00 42.72 92 GLY A C 1
ATOM 727 O O . GLY A 1 92 ? 4.077 17.528 4.007 1.00 42.72 92 GLY A O 1
ATOM 728 N N . GLN A 1 93 ? 5.441 15.776 3.830 1.00 42.66 93 GLN A N 1
ATOM 729 C CA . GLN A 1 93 ? 5.450 15.782 2.380 1.00 42.66 93 GLN A CA 1
ATOM 730 C C . GLN A 1 93 ? 4.543 14.645 1.937 1.00 42.66 93 GLN A C 1
ATOM 732 O O . GLN A 1 93 ? 4.981 13.591 1.477 1.00 42.66 93 GLN A O 1
ATOM 737 N N . LYS A 1 94 ? 3.233 14.896 2.057 1.00 45.75 94 LYS A N 1
ATOM 738 C CA . LYS A 1 94 ? 2.309 14.423 1.032 1.00 45.75 94 LYS A CA 1
ATOM 739 C C . LYS A 1 94 ? 2.805 15.121 -0.233 1.00 45.75 94 LYS A C 1
ATOM 741 O O . LYS A 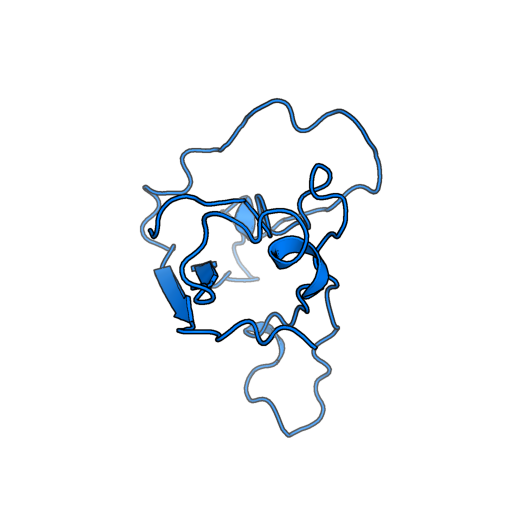1 94 ? 2.383 16.234 -0.532 1.00 45.75 94 LYS A O 1
ATOM 746 N N . LEU A 1 95 ? 3.847 14.567 -0.866 1.00 48.78 95 LEU A N 1
ATOM 747 C CA . LEU A 1 95 ? 4.258 15.017 -2.184 1.00 48.78 95 LEU A CA 1
ATOM 748 C C . LEU A 1 95 ? 2.961 15.000 -2.984 1.00 48.78 95 LEU A C 1
ATOM 750 O O . LEU A 1 95 ? 2.161 14.072 -2.837 1.00 48.78 95 LEU A O 1
ATOM 754 N N . ALA A 1 96 ? 2.690 16.065 -3.726 1.00 45.34 96 ALA A N 1
ATOM 755 C CA . ALA A 1 96 ? 1.566 16.096 -4.643 1.00 45.34 96 ALA A CA 1
ATOM 756 C C . ALA A 1 96 ? 1.866 15.092 -5.773 1.00 45.34 96 ALA A C 1
ATOM 758 O O . ALA A 1 96 ? 2.223 15.456 -6.882 1.00 45.34 96 ALA A O 1
ATOM 759 N N . VAL A 1 97 ? 1.804 13.803 -5.439 1.00 51.59 97 VAL A N 1
ATOM 760 C CA . VAL A 1 97 ? 2.005 12.641 -6.307 1.00 51.59 97 VAL A CA 1
ATOM 761 C C . VAL A 1 97 ? 0.831 12.523 -7.288 1.00 51.59 97 VAL A C 1
ATOM 763 O O . VAL A 1 97 ? 0.961 11.923 -8.350 1.00 51.59 97 VAL A O 1
ATOM 766 N N . SER A 1 98 ? -0.282 13.191 -6.967 1.00 49.22 98 SER A N 1
ATOM 767 C CA . SER A 1 98 ? -1.540 13.168 -7.709 1.00 49.22 98 SER A CA 1
ATOM 768 C C . SER A 1 98 ? -1.470 13.705 -9.146 1.00 49.22 98 SER A C 1
ATOM 770 O O . SER A 1 98 ? -2.378 13.391 -9.907 1.00 49.22 98 SER A O 1
ATOM 772 N N . ASP A 1 99 ? -0.454 14.485 -9.537 1.00 52.28 99 ASP A N 1
ATOM 773 C CA . ASP A 1 99 ? -0.405 15.111 -10.876 1.00 52.28 99 ASP A CA 1
ATOM 774 C C . ASP A 1 99 ? 0.573 14.442 -11.856 1.00 52.28 99 ASP A C 1
ATOM 776 O O . ASP A 1 99 ? 0.784 14.926 -12.971 1.00 52.28 99 ASP A O 1
ATOM 780 N N . TYR A 1 100 ? 1.166 13.303 -11.484 1.00 59.12 100 TYR A N 1
ATOM 781 C CA . TYR A 1 100 ? 2.043 12.568 -12.392 1.00 59.12 100 TYR A CA 1
ATOM 782 C C . TYR A 1 100 ? 1.241 11.580 -13.269 1.00 59.12 100 TYR A C 1
ATOM 784 O O . TYR A 1 100 ? 0.520 10.733 -12.734 1.00 59.12 100 TYR A O 1
ATOM 792 N N . PRO A 1 101 ? 1.383 11.606 -14.612 1.00 64.69 101 PRO A N 1
ATOM 793 C CA . PRO A 1 101 ? 0.542 10.836 -15.545 1.00 64.69 101 PRO A CA 1
ATOM 794 C C . PRO A 1 101 ? 0.639 9.301 -15.407 1.00 64.69 101 PRO A C 1
ATOM 796 O O . PRO A 1 101 ? -0.164 8.572 -16.002 1.00 64.69 101 PRO A O 1
ATOM 799 N N . GLY A 1 102 ? 1.601 8.802 -14.624 1.00 74.62 102 GLY A N 1
ATOM 800 C CA . GLY A 1 102 ? 1.810 7.380 -14.345 1.00 74.62 102 GLY A CA 1
ATOM 801 C C . GLY A 1 102 ? 0.920 6.783 -13.250 1.00 74.62 102 GLY A C 1
ATOM 802 O O . GLY A 1 102 ? 0.740 5.563 -13.235 1.00 74.62 102 GLY A O 1
ATOM 803 N N . PHE A 1 103 ? 0.330 7.594 -12.363 1.00 82.38 103 PHE A N 1
ATOM 804 C CA . PHE A 1 103 ? -0.506 7.062 -11.285 1.00 82.38 103 PHE A CA 1
ATOM 805 C C . PHE A 1 103 ? -1.903 6.693 -11.778 1.00 82.38 103 PHE A C 1
ATOM 807 O O . PHE A 1 103 ? -2.528 7.378 -12.591 1.00 82.38 103 PHE A O 1
ATOM 814 N N . LYS A 1 104 ? -2.403 5.571 -11.272 1.00 88.50 104 LYS A N 1
ATOM 815 C CA . LYS A 1 104 ? -3.760 5.075 -11.477 1.00 88.50 104 LYS A CA 1
ATOM 816 C C . LYS A 1 104 ? -4.430 4.910 -10.130 1.00 88.50 104 LYS A C 1
ATOM 818 O O . LYS A 1 104 ? -3.804 4.508 -9.157 1.00 88.50 104 LYS A O 1
ATOM 823 N N . HIS A 1 105 ? -5.720 5.194 -10.086 1.00 90.94 105 HIS A N 1
ATOM 824 C CA . HIS A 1 105 ? -6.520 5.005 -8.890 1.00 90.94 105 HIS A CA 1
ATOM 825 C C . HIS A 1 105 ? -7.252 3.665 -8.972 1.00 90.94 105 HIS A C 1
ATOM 827 O O . HIS A 1 105 ? -7.925 3.377 -9.963 1.00 90.94 105 HIS A O 1
ATOM 833 N N . VAL A 1 106 ? -7.124 2.848 -7.930 1.00 92.19 106 VAL A N 1
ATOM 834 C CA . VAL A 1 106 ? -7.836 1.576 -7.778 1.00 92.19 106 VAL A CA 1
ATOM 835 C C . VAL A 1 106 ? -8.654 1.601 -6.498 1.00 92.19 106 VAL A C 1
ATOM 837 O O . VAL A 1 106 ? -8.296 2.248 -5.516 1.00 92.19 106 VAL A O 1
ATOM 840 N N . THR A 1 107 ? -9.798 0.927 -6.511 1.00 93.75 107 THR A N 1
ATOM 841 C CA . THR A 1 107 ? -10.718 0.889 -5.372 1.00 93.75 107 THR A CA 1
ATOM 842 C C . THR A 1 107 ? -11.245 -0.524 -5.181 1.00 93.75 107 THR A C 1
ATOM 844 O O . THR A 1 107 ? -11.600 -1.183 -6.153 1.00 93.75 107 THR A O 1
ATOM 847 N N . SER A 1 108 ? -11.301 -0.978 -3.932 1.00 90.88 108 SER A N 1
ATOM 848 C CA . SER A 1 108 ? -11.879 -2.263 -3.529 1.00 90.88 108 SER A CA 1
ATOM 849 C C . SER A 1 108 ? -12.958 -2.047 -2.469 1.00 90.88 108 SER A C 1
ATOM 851 O O . SER A 1 108 ? -12.738 -1.303 -1.515 1.00 90.88 108 SER A O 1
ATOM 853 N N . GLY A 1 109 ? -14.113 -2.697 -2.617 1.00 88.25 109 GLY A N 1
ATOM 854 C CA . GLY A 1 109 ? -15.214 -2.630 -1.651 1.00 88.25 109 GLY A CA 1
ATOM 855 C C . GLY A 1 109 ? -16.602 -2.811 -2.286 1.00 88.25 109 GLY A C 1
ATOM 856 O O . GLY A 1 109 ? -16.691 -2.963 -3.507 1.00 88.25 109 GLY A O 1
ATOM 857 N N . PRO A 1 110 ? -17.676 -2.784 -1.473 1.00 89.00 110 PRO A N 1
ATOM 858 C CA . PRO A 1 110 ? -17.656 -2.527 -0.030 1.00 89.00 110 PRO A CA 1
ATOM 859 C C . PRO A 1 110 ? -17.164 -3.736 0.778 1.00 89.00 110 PRO A C 1
ATOM 861 O O . PRO A 1 110 ? -17.516 -4.879 0.495 1.00 89.00 110 PRO A O 1
ATOM 864 N N . ILE A 1 111 ? -16.363 -3.479 1.812 1.00 86.94 111 ILE A N 1
ATOM 865 C CA . ILE A 1 111 ? -16.010 -4.461 2.843 1.00 86.94 111 ILE A CA 1
ATOM 866 C C . ILE A 1 111 ? -16.953 -4.233 4.021 1.00 86.94 111 ILE A C 1
ATOM 868 O O . ILE A 1 111 ? -16.963 -3.148 4.603 1.00 86.94 111 ILE A O 1
ATOM 872 N N . ILE A 1 112 ? -17.747 -5.249 4.359 1.00 84.06 112 ILE A N 1
ATOM 873 C CA . ILE A 1 112 ? -18.690 -5.189 5.477 1.00 84.06 112 ILE A CA 1
ATOM 874 C C . ILE A 1 112 ? -17.969 -5.594 6.763 1.00 84.06 112 ILE A C 1
ATOM 876 O O . ILE A 1 112 ? -17.478 -6.716 6.880 1.00 84.06 112 ILE A O 1
ATOM 880 N N . ILE A 1 113 ? -17.923 -4.693 7.739 1.00 77.38 113 ILE A N 1
ATOM 881 C CA . ILE A 1 113 ? -17.361 -4.955 9.063 1.00 77.38 113 ILE A CA 1
ATOM 882 C C . ILE A 1 113 ? -18.467 -5.551 9.923 1.00 77.38 113 ILE A C 1
ATOM 884 O O . ILE A 1 113 ? -19.369 -4.854 10.395 1.00 77.38 113 ILE A O 1
ATOM 888 N N . MET A 1 114 ? -18.404 -6.862 10.115 1.00 69.38 114 MET A N 1
ATOM 889 C CA . MET A 1 114 ? -19.310 -7.563 11.015 1.00 69.38 114 MET A CA 1
ATOM 890 C C . MET A 1 114 ? -18.808 -7.386 12.451 1.00 69.38 114 MET A C 1
ATOM 892 O O . MET A 1 114 ? -17.629 -7.594 12.737 1.00 69.38 114 MET A O 1
ATOM 896 N N . SER A 1 115 ? -19.685 -6.957 13.359 1.00 63.81 115 SER A N 1
ATOM 897 C CA . SER A 1 115 ? -19.419 -7.113 14.789 1.00 63.81 115 SER A CA 1
ATOM 898 C C . SER A 1 115 ? -19.510 -8.602 15.143 1.00 63.81 115 SER A C 1
ATOM 900 O O . SER A 1 115 ? -20.383 -9.270 14.581 1.00 63.81 115 SER A O 1
ATOM 902 N N . PRO A 1 116 ? -18.638 -9.119 16.024 1.00 60.03 116 PRO A N 1
ATOM 903 C CA . PRO A 1 116 ? -18.866 -10.422 16.639 1.00 60.03 116 PRO A CA 1
ATOM 904 C C . PRO A 1 116 ? -20.181 -10.444 17.429 1.00 60.03 116 PRO A C 1
ATOM 906 O O . PRO A 1 116 ? -20.640 -9.354 17.853 1.00 60.03 116 PRO A O 1
#

InterPro domains:
  IPR001507 Zona pellucida domain [PS51034] (1-86)
  IPR042235 Zona pellucida, ZP-C domain [G3DSA:2.60.40.4100] (1-115)
  IPR055355 ZP-C domain [PF00100] (2-80)

Secondary structure (DSSP, 8-state):
--SS---SEETTEE-TT-SSPPEEE-----TTSSSGGG--EEE--GGGGTSSTTTS-SEEEEEEEE----TT---SGGGS------TT---S----GGG-TT-EEEEEEEEE----